Protein AF-A0A3S4GF79-F1 (afdb_monomer)

Mean predicted aligned error: 5.96 Å

Radius of gyration: 13.54 Å; Cα contacts (8 Å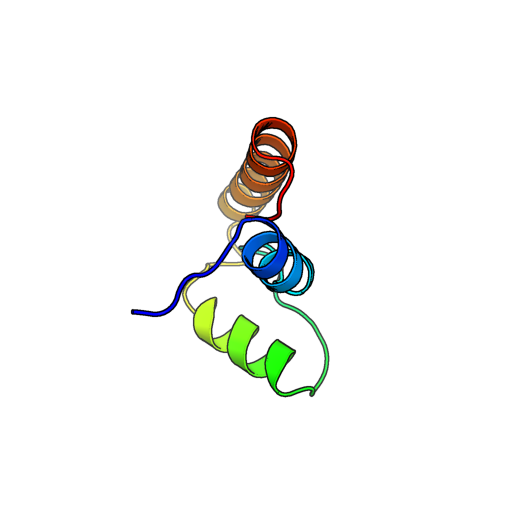, |Δi|>4): 47; chains: 1; 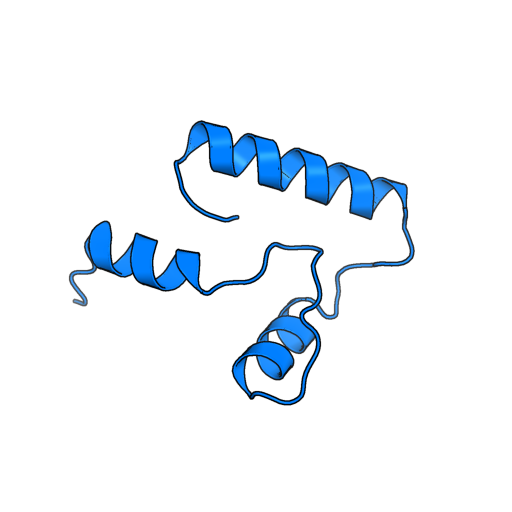bounding box: 31×26×36 Å

pLDDT: mean 84.13, std 9.24, range [51.78, 93.94]

Foldseek 3Di:
DDPDDPVNVQVVQVPADAQLDQDDDDDPRSVVNCVVNVPPDNVPPVSSVVSVVVQVVCCVVPVGGD

Secondary structure (DSSP, 8-state):
-----HHHHHHHHHTSPPTT----SSSHHHHHHHHHTTTS-SS-HHHHHHHHHHHHHHHHHHSS--

Solvent-accessible surface area (backbone atoms only — not comparable to full-atom values): 4074 Å² total; per-residue (Å²): 129,90,84,80,51,72,67,59,48,52,58,55,36,72,74,53,70,44,68,89,53,74,59,78,72,87,50,68,68,29,51,50,52,39,60,75,48,61,84,60,66,76,84,41,61,68,55,46,49,52,37,54,55,48,37,55,53,44,27,76,74,66,82,45,70,80

Nearest PDB structures (foldseek):
  3o7j-assembly1_A  TM=9.683E-01  e=5.124E-07  Klebsiella pneumoniae subsp. pneumoniae MGH 78578

Structure (mmCIF, N/CA/C/O backbone):
data_AF-A0A3S4GF79-F1
#
_entry.id   AF-A0A3S4GF79-F1
#
loop_
_atom_site.group_PDB
_atom_site.id
_atom_site.type_symbol
_atom_site.label_atom_id
_atom_site.label_alt_id
_atom_site.label_comp_id
_atom_site.label_asym_id
_atom_site.label_entity_id
_atom_site.label_seq_id
_atom_site.pdbx_PDB_ins_code
_atom_site.Cartn_x
_atom_site.Cartn_y
_atom_site.Cartn_z
_atom_site.occupancy
_atom_site.B_iso_or_equiv
_atom_site.auth_seq_id
_atom_site.auth_comp_id
_atom_site.auth_asym_id
_atom_site.auth_atom_id
_atom_site.pdbx_PDB_model_num
ATOM 1 N N . MET A 1 1 ? 6.946 -18.924 -21.137 1.00 51.78 1 MET A N 1
ATOM 2 C CA . MET A 1 1 ? 7.193 -18.364 -19.791 1.00 51.78 1 MET A CA 1
ATOM 3 C C . MET A 1 1 ? 7.218 -16.859 -19.951 1.00 51.78 1 MET A C 1
ATOM 5 O O . MET A 1 1 ? 7.813 -16.404 -20.920 1.00 51.78 1 MET A O 1
ATOM 9 N N . ALA A 1 2 ? 6.501 -16.112 -19.113 1.00 71.62 2 ALA A N 1
ATOM 10 C CA . ALA A 1 2 ? 6.564 -14.655 -19.173 1.00 71.62 2 ALA A CA 1
ATOM 11 C C . ALA A 1 2 ? 7.977 -14.217 -18.761 1.00 71.62 2 ALA A C 1
ATOM 13 O O . ALA A 1 2 ? 8.460 -14.641 -17.715 1.00 71.62 2 ALA A O 1
ATOM 14 N N . ASN A 1 3 ? 8.649 -13.450 -19.618 1.00 81.19 3 ASN A N 1
ATOM 15 C CA . ASN A 1 3 ? 9.997 -12.944 -19.379 1.00 81.19 3 ASN A CA 1
ATOM 16 C C . ASN A 1 3 ? 9.861 -11.488 -18.923 1.00 81.19 3 ASN A C 1
ATOM 18 O O . ASN A 1 3 ? 9.976 -10.577 -19.735 1.00 81.19 3 ASN A O 1
ATOM 22 N N . TRP A 1 4 ? 9.460 -11.285 -17.668 1.00 83.75 4 TRP A N 1
ATOM 23 C CA . TRP A 1 4 ? 9.357 -9.943 -17.090 1.00 83.75 4 TRP A CA 1
ATOM 24 C C . TRP A 1 4 ? 10.752 -9.455 -16.702 1.00 83.75 4 TRP A C 1
ATOM 26 O O . TRP A 1 4 ? 11.487 -10.189 -16.039 1.00 83.75 4 TRP A O 1
ATOM 36 N N . GLY A 1 5 ? 11.117 -8.255 -17.151 1.00 84.88 5 GLY A N 1
ATOM 37 C CA . GLY A 1 5 ? 12.350 -7.579 -16.773 1.00 84.88 5 GLY A CA 1
ATOM 38 C C . GLY A 1 5 ? 12.153 -6.651 -15.576 1.00 84.88 5 GLY A C 1
ATOM 39 O O . GLY A 1 5 ? 11.043 -6.465 -15.070 1.00 84.88 5 GLY A O 1
ATOM 40 N N . GLU A 1 6 ? 13.255 -6.056 -15.118 1.00 83.31 6 GLU A N 1
ATOM 41 C CA . GLU A 1 6 ? 13.231 -5.048 -14.051 1.00 83.31 6 GLU A CA 1
ATOM 42 C C . GLU A 1 6 ? 12.410 -3.815 -14.450 1.00 83.31 6 GLU A C 1
ATOM 44 O O . GLU A 1 6 ? 11.718 -3.252 -13.607 1.00 83.31 6 GLU A O 1
ATOM 49 N N . ASP A 1 7 ? 12.413 -3.431 -15.728 1.00 83.50 7 ASP A N 1
ATOM 50 C CA . ASP A 1 7 ? 11.658 -2.275 -16.218 1.00 83.50 7 ASP A CA 1
ATOM 51 C C . ASP A 1 7 ? 10.141 -2.495 -16.128 1.00 83.50 7 ASP A C 1
ATOM 53 O O . ASP A 1 7 ? 9.419 -1.625 -15.634 1.00 83.50 7 ASP A O 1
ATOM 57 N N . GLU A 1 8 ? 9.637 -3.667 -16.537 1.00 83.88 8 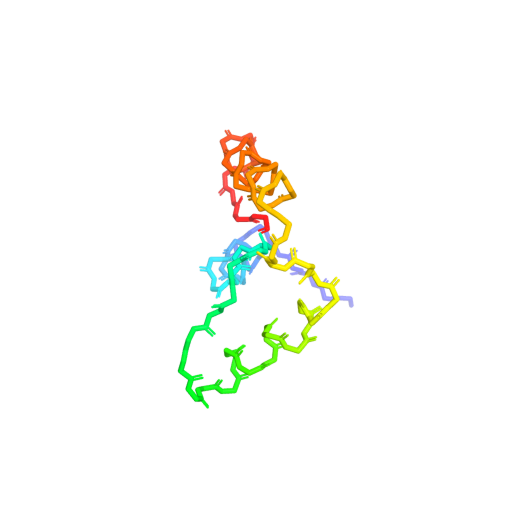GLU A N 1
ATOM 58 C CA . GLU A 1 8 ? 8.217 -3.998 -16.386 1.00 83.88 8 GLU A CA 1
ATOM 59 C C . GLU A 1 8 ? 7.809 -4.118 -14.914 1.00 83.88 8 GLU A C 1
ATOM 61 O O . GLU A 1 8 ? 6.713 -3.689 -14.542 1.00 83.88 8 GLU A O 1
ATOM 66 N N . LEU A 1 9 ? 8.691 -4.665 -14.071 1.00 82.75 9 LEU A N 1
ATOM 67 C CA . LEU A 1 9 ? 8.456 -4.766 -12.633 1.00 82.75 9 LEU A CA 1
ATOM 68 C C . LEU A 1 9 ? 8.376 -3.377 -11.987 1.00 82.75 9 LEU A C 1
ATOM 70 O O . LEU A 1 9 ? 7.416 -3.086 -11.277 1.00 82.75 9 LEU A O 1
ATOM 74 N N . ASN A 1 10 ? 9.336 -2.498 -12.271 1.00 81.06 10 ASN A N 1
ATOM 75 C CA . ASN A 1 10 ? 9.370 -1.139 -11.738 1.00 81.06 10 ASN A CA 1
ATOM 76 C C . ASN A 1 10 ? 8.169 -0.315 -12.213 1.00 81.06 10 ASN A C 1
ATOM 78 O O . ASN A 1 10 ? 7.559 0.405 -11.419 1.00 81.06 10 ASN A O 1
ATOM 82 N N . ALA A 1 11 ? 7.777 -0.456 -13.483 1.00 79.81 11 ALA A N 1
ATOM 83 C CA . ALA A 1 11 ? 6.583 0.194 -14.012 1.00 79.81 11 ALA A CA 1
ATOM 84 C C . ALA A 1 11 ? 5.316 -0.273 -13.278 1.00 79.81 11 ALA A C 1
ATOM 86 O O . ALA A 1 11 ? 4.504 0.561 -12.871 1.00 79.81 11 ALA A O 1
ATOM 87 N N . ALA A 1 12 ? 5.169 -1.581 -13.046 1.00 80.25 12 ALA A N 1
ATOM 88 C CA . ALA A 1 12 ? 4.032 -2.132 -12.315 1.00 80.25 12 ALA A CA 1
ATOM 89 C C . ALA A 1 12 ? 4.002 -1.674 -10.845 1.00 80.25 12 ALA A C 1
ATOM 91 O O . ALA A 1 12 ? 2.954 -1.249 -10.356 1.00 80.25 12 ALA A O 1
ATOM 92 N N . LEU A 1 13 ? 5.148 -1.696 -10.158 1.00 79.19 13 LEU A N 1
ATOM 93 C CA . LEU A 1 13 ? 5.263 -1.278 -8.757 1.00 79.19 13 LEU A CA 1
ATOM 94 C C . LEU A 1 13 ? 5.035 0.226 -8.568 1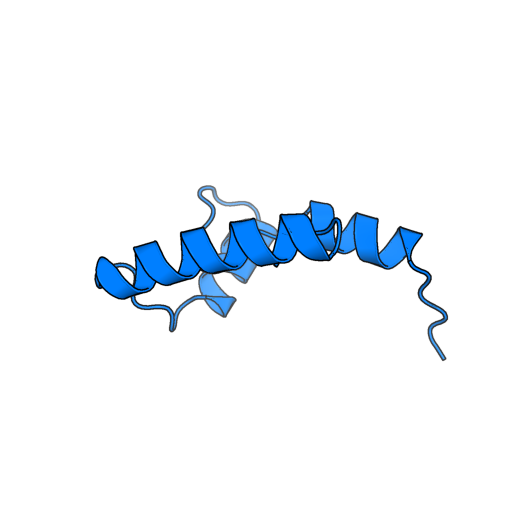.00 79.19 13 LEU A C 1
ATOM 96 O O . LEU A 1 13 ? 4.470 0.629 -7.555 1.00 79.19 13 LEU A O 1
ATOM 100 N N . SER A 1 14 ? 5.404 1.062 -9.545 1.00 76.94 14 SER A N 1
ATOM 101 C CA . SER A 1 14 ? 5.212 2.520 -9.463 1.00 76.94 14 SER A CA 1
ATOM 102 C C . SER A 1 14 ? 3.742 2.942 -9.343 1.00 76.94 14 SER A C 1
ATOM 104 O O . SER A 1 14 ? 3.441 4.006 -8.802 1.00 76.94 14 SER A O 1
ATOM 106 N N . ALA A 1 15 ? 2.824 2.107 -9.836 1.00 75.69 15 ALA A N 1
ATOM 107 C CA . ALA A 1 15 ? 1.391 2.356 -9.780 1.00 75.69 15 ALA A CA 1
ATOM 108 C C . ALA A 1 15 ? 0.728 1.787 -8.513 1.00 75.69 15 ALA A C 1
ATOM 110 O O . ALA A 1 15 ? -0.427 2.124 -8.243 1.00 75.69 15 ALA A O 1
ATOM 111 N N . HIS A 1 16 ? 1.419 0.936 -7.743 1.00 79.62 16 HIS A N 1
ATOM 112 C CA . HIS A 1 16 ? 0.817 0.215 -6.625 1.00 79.62 16 HIS A CA 1
ATOM 113 C C . HIS A 1 16 ? 0.821 1.051 -5.331 1.00 79.62 16 HIS A C 1
ATOM 115 O O . HIS A 1 16 ? 1.852 1.627 -4.975 1.00 79.62 16 HIS A O 1
ATOM 121 N N . PRO A 1 17 ? -0.299 1.134 -4.586 1.00 85.06 17 PRO A N 1
ATOM 122 C CA . PRO A 1 17 ? -0.332 1.831 -3.306 1.00 85.06 17 PRO A CA 1
ATOM 123 C C . PRO A 1 17 ? 0.466 1.061 -2.257 1.00 85.06 17 PRO A C 1
ATOM 125 O O . PRO A 1 17 ? 0.433 -0.174 -2.237 1.00 85.06 17 PRO A O 1
ATOM 128 N N . ARG A 1 18 ? 1.113 1.798 -1.350 1.00 90.00 18 ARG A N 1
ATOM 129 C CA . ARG A 1 18 ? 1.829 1.224 -0.208 1.00 90.00 18 ARG A CA 1
ATOM 130 C C . ARG A 1 18 ? 0.890 0.432 0.697 1.00 90.00 18 ARG A C 1
ATOM 132 O O . ARG A 1 18 ? -0.283 0.784 0.873 1.00 90.00 18 ARG A O 1
ATOM 139 N N . ILE A 1 19 ? 1.413 -0.599 1.353 1.00 89.12 19 ILE A N 1
ATOM 140 C CA . ILE A 1 19 ? 0.655 -1.320 2.384 1.00 89.12 19 ILE A CA 1
ATOM 141 C C . ILE A 1 19 ? 0.382 -0.395 3.579 1.00 89.12 19 ILE A C 1
ATOM 143 O O . ILE A 1 19 ? 1.287 0.245 4.117 1.00 89.12 19 ILE A O 1
ATOM 147 N N . GLY A 1 20 ? -0.881 -0.340 4.004 1.00 88.31 20 GLY A N 1
ATOM 148 C CA . GLY A 1 20 ? -1.371 0.567 5.042 1.00 88.31 20 GLY A CA 1
ATOM 149 C C . GLY A 1 20 ? -1.900 1.899 4.499 1.00 88.31 20 GLY A C 1
ATOM 150 O O . GLY A 1 20 ? -2.585 2.614 5.229 1.00 88.31 20 GLY A O 1
ATOM 151 N N . GLU A 1 21 ? -1.665 2.214 3.222 1.00 87.12 21 GLU A N 1
ATOM 152 C CA . GLU A 1 21 ? -2.214 3.391 2.544 1.00 87.12 21 GLU A CA 1
ATOM 153 C C . GLU A 1 21 ? -3.403 2.981 1.672 1.00 87.12 21 GLU A C 1
ATOM 155 O O . GLU A 1 21 ? -3.256 2.588 0.516 1.00 87.12 21 GLU A O 1
ATOM 160 N N . LYS A 1 22 ? -4.618 3.071 2.225 1.00 84.94 22 LYS A N 1
ATOM 161 C CA . LYS A 1 22 ? -5.847 2.754 1.483 1.00 84.94 22 LYS A CA 1
ATOM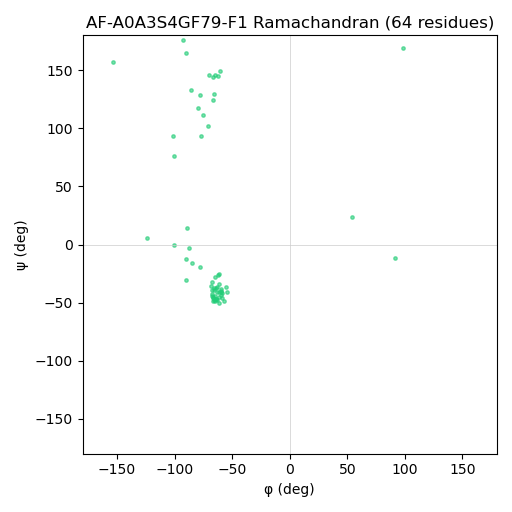 162 C C . LYS A 1 22 ? -6.164 3.898 0.502 1.00 84.94 22 LYS A C 1
ATOM 164 O O . LYS A 1 22 ? -6.542 4.981 0.957 1.00 84.94 22 LYS A O 1
ATOM 169 N N . PRO A 1 23 ? -6.056 3.695 -0.826 1.00 85.25 23 PRO A N 1
ATOM 170 C CA . PRO A 1 23 ? -6.287 4.760 -1.798 1.00 85.25 23 PRO A CA 1
ATOM 171 C C . PRO A 1 23 ? -7.752 5.211 -1.795 1.00 85.25 23 PRO A C 1
ATOM 173 O O . PRO A 1 23 ? -8.679 4.406 -1.644 1.00 85.25 23 PRO A O 1
ATOM 176 N N . THR A 1 24 ? -7.975 6.506 -2.006 1.00 83.12 24 THR A N 1
ATOM 177 C CA . THR A 1 24 ? -9.311 7.102 -2.140 1.00 83.12 24 THR A CA 1
ATOM 178 C C . THR A 1 24 ? -9.774 7.097 -3.604 1.00 83.12 24 THR A C 1
ATOM 180 O O . THR A 1 24 ? -8.992 6.860 -4.523 1.00 83.12 24 THR A O 1
ATOM 183 N N . GLY A 1 25 ? -11.072 7.308 -3.840 1.00 83.38 25 GLY A N 1
ATOM 184 C CA . GLY A 1 25 ? -11.650 7.357 -5.190 1.00 83.38 25 GLY A CA 1
ATOM 185 C C . GLY A 1 25 ? -12.310 6.056 -5.668 1.00 83.38 25 GLY A C 1
ATOM 186 O O . GLY A 1 25 ? -12.219 4.996 -5.036 1.00 83.38 25 GLY A O 1
ATOM 187 N N . SER A 1 26 ? -13.033 6.173 -6.785 1.00 83.25 26 SER A N 1
ATOM 188 C CA . SER A 1 26 ? -13.943 5.152 -7.333 1.00 83.25 26 SER A CA 1
ATOM 189 C C . SER A 1 26 ? -13.360 4.330 -8.485 1.00 83.25 26 SER A C 1
ATOM 191 O O . SER A 1 26 ? -14.038 3.455 -9.018 1.00 83.25 26 SER A O 1
ATOM 193 N N . HIS A 1 27 ? -12.118 4.591 -8.891 1.00 87.31 27 HIS A N 1
ATOM 194 C CA . HIS A 1 27 ? -11.469 3.834 -9.959 1.00 87.31 27 HIS A CA 1
ATOM 195 C C . HIS A 1 27 ? -11.261 2.370 -9.541 1.00 87.31 27 HIS A C 1
ATOM 197 O O . HIS A 1 27 ? -10.981 2.089 -8.373 1.00 87.31 27 HIS A O 1
ATOM 203 N N . ALA A 1 28 ? -11.360 1.440 -10.498 1.00 86.06 28 ALA A N 1
ATOM 204 C CA . ALA A 1 28 ? -11.281 -0.002 -10.237 1.00 86.06 28 ALA A CA 1
ATOM 205 C C . ALA A 1 28 ? -10.002 -0.399 -9.480 1.00 86.06 28 ALA A C 1
ATOM 207 O O . ALA A 1 28 ? -10.066 -1.168 -8.528 1.00 86.06 28 ALA A O 1
ATOM 208 N N . HIS A 1 29 ? -8.866 0.203 -9.835 1.00 84.94 29 HIS A N 1
ATOM 209 C CA . HIS A 1 29 ? -7.585 -0.020 -9.166 1.00 84.94 29 HIS A CA 1
ATOM 210 C C . HIS A 1 29 ? -7.616 0.349 -7.671 1.00 84.94 29 HIS A C 1
ATOM 212 O O . HIS A 1 29 ? -7.162 -0.415 -6.825 1.00 84.94 29 HIS A O 1
ATOM 218 N N . ALA A 1 30 ? -8.228 1.486 -7.318 1.00 85.69 30 ALA A N 1
ATOM 219 C CA . ALA A 1 30 ? -8.369 1.897 -5.923 1.00 85.69 30 ALA A CA 1
ATOM 220 C C . ALA A 1 30 ? -9.322 0.971 -5.147 1.00 85.69 30 ALA A C 1
ATOM 222 O O . ALA A 1 30 ? -9.097 0.694 -3.971 1.00 85.69 30 ALA A O 1
ATOM 223 N N . ALA A 1 31 ? -10.381 0.475 -5.794 1.00 88.69 31 ALA A N 1
ATOM 224 C CA . ALA A 1 31 ? -11.302 -0.479 -5.182 1.00 88.69 31 ALA A CA 1
ATOM 225 C C . ALA A 1 31 ? -10.637 -1.837 -4.905 1.00 88.69 31 ALA A C 1
ATOM 227 O O . ALA A 1 31 ? -10.773 -2.350 -3.795 1.00 88.69 31 ALA A O 1
ATOM 228 N N . LEU A 1 32 ? -9.888 -2.372 -5.874 1.00 89.56 32 LEU A N 1
ATOM 229 C CA . LEU A 1 32 ? -9.151 -3.632 -5.737 1.00 89.56 32 LEU A CA 1
ATOM 230 C C . LEU A 1 32 ? -8.079 -3.535 -4.649 1.00 89.56 32 LEU A C 1
ATOM 232 O O . LEU A 1 32 ? -8.072 -4.354 -3.737 1.00 89.56 32 LEU A O 1
ATOM 236 N N . SER A 1 33 ? -7.276 -2.469 -4.650 1.00 88.44 33 SER A N 1
ATOM 237 C CA . SER A 1 33 ? -6.245 -2.270 -3.625 1.00 88.44 33 SER A CA 1
ATOM 238 C C . SER A 1 33 ? -6.831 -2.190 -2.206 1.00 88.44 33 SER A C 1
ATOM 240 O O . SER A 1 33 ? -6.314 -2.803 -1.271 1.00 88.44 33 SER A O 1
ATOM 242 N N . ARG A 1 34 ? -7.971 -1.503 -2.020 1.00 90.81 34 ARG A N 1
ATOM 243 C CA . ARG A 1 34 ? -8.669 -1.495 -0.720 1.00 90.81 34 ARG A CA 1
ATOM 244 C C . ARG A 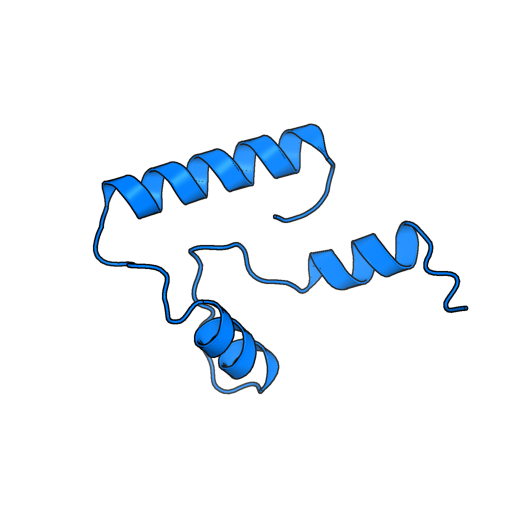1 34 ? -9.184 -2.875 -0.319 1.00 90.81 34 ARG A C 1
ATOM 246 O O . ARG A 1 34 ? -9.184 -3.186 0.870 1.00 90.81 34 ARG A O 1
ATOM 253 N N . GLN A 1 35 ? -9.657 -3.662 -1.283 1.00 90.81 35 GLN A N 1
ATOM 254 C CA . GLN A 1 35 ? -10.134 -5.019 -1.040 1.00 90.81 35 GLN A CA 1
ATOM 255 C C . GLN A 1 35 ? -8.982 -5.940 -0.624 1.00 90.81 35 GLN A C 1
ATOM 257 O O . GLN A 1 35 ? -9.118 -6.673 0.347 1.00 90.81 35 GLN A O 1
ATOM 262 N N . GLU A 1 36 ? -7.840 -5.871 -1.301 1.00 90.88 36 GLU A N 1
ATOM 263 C CA . GLU A 1 36 ? -6.647 -6.659 -0.970 1.00 90.88 36 GLU A CA 1
ATOM 264 C C . GLU A 1 36 ? -6.098 -6.306 0.419 1.00 90.88 36 GLU A C 1
ATOM 266 O O . GLU A 1 36 ? -5.696 -7.185 1.178 1.00 90.88 36 GLU A O 1
ATOM 271 N N . GLN A 1 37 ? -6.158 -5.027 0.801 1.00 92.25 37 GLN A N 1
ATOM 272 C CA . GLN A 1 37 ? -5.727 -4.548 2.117 1.00 92.25 37 GLN A CA 1
ATOM 273 C C . GLN A 1 37 ? -6.836 -4.569 3.189 1.00 92.25 37 GLN A C 1
ATOM 275 O O . GLN A 1 37 ? -6.687 -3.946 4.246 1.00 92.25 37 GLN A O 1
ATOM 280 N N . SER A 1 38 ? -7.963 -5.258 2.968 1.00 91.12 38 SER A N 1
ATOM 281 C CA . SER A 1 38 ? -9.114 -5.195 3.886 1.00 91.12 38 SER A CA 1
ATOM 282 C C . SER A 1 38 ? -8.811 -5.721 5.290 1.00 91.12 38 SER A C 1
ATOM 284 O O . SER A 1 38 ? -9.448 -5.302 6.252 1.00 91.12 38 SER A O 1
ATOM 286 N N . SER A 1 39 ? -7.840 -6.628 5.408 1.00 91.00 39 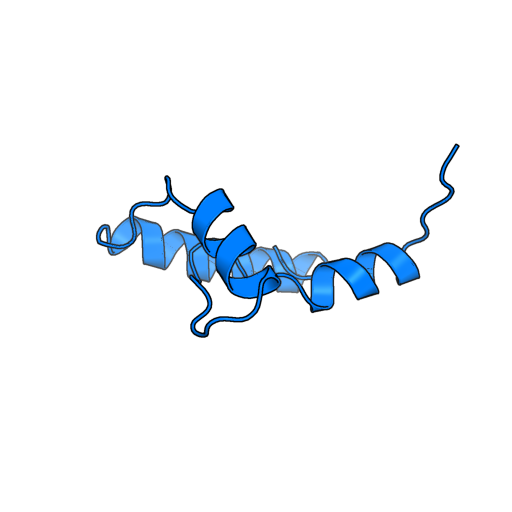SER A N 1
ATOM 287 C CA . SER A 1 39 ? -7.435 -7.247 6.675 1.00 91.00 39 SER A CA 1
ATOM 288 C C . SER A 1 39 ? -6.376 -6.448 7.443 1.00 91.00 39 SER A C 1
ATOM 290 O O . SER A 1 39 ? -6.004 -6.847 8.544 1.00 91.00 39 SER A O 1
ATOM 292 N N . VAL A 1 40 ? -5.890 -5.331 6.889 1.00 88.88 40 VAL A N 1
ATOM 293 C CA . VAL A 1 40 ? -4.985 -4.422 7.599 1.00 88.88 40 VAL A CA 1
ATOM 294 C C . VAL A 1 40 ? -5.805 -3.539 8.540 1.00 88.88 40 VAL A C 1
ATOM 296 O O . VAL A 1 40 ? -6.647 -2.747 8.093 1.00 88.88 40 VAL A O 1
ATOM 299 N N . ASP A 1 41 ? -5.538 -3.682 9.838 1.00 90.19 41 ASP A N 1
ATOM 300 C CA . ASP A 1 41 ? -6.122 -2.867 10.903 1.00 90.19 41 ASP A CA 1
ATOM 301 C C . ASP A 1 41 ? -5.553 -1.441 10.853 1.00 90.19 41 ASP A C 1
ATOM 303 O O . ASP A 1 41 ? -4.416 -1.191 11.256 1.00 90.19 41 ASP A O 1
ATOM 307 N N . SER A 1 42 ? -6.344 -0.511 10.315 1.00 83.06 42 SER A N 1
ATOM 308 C CA . SER A 1 42 ? -5.963 0.898 10.181 1.00 83.06 42 SER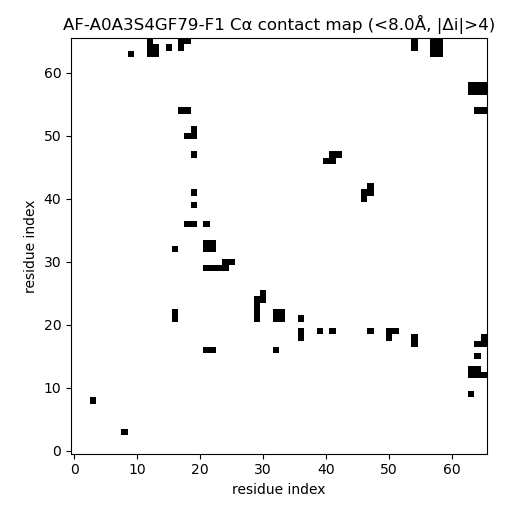 A CA 1
ATOM 309 C C . SER A 1 42 ? -6.080 1.691 11.480 1.00 83.06 42 SER A C 1
ATOM 311 O O . SER A 1 42 ? -5.454 2.741 11.589 1.00 83.06 42 SER A O 1
ATOM 313 N N . GLU A 1 43 ? -6.845 1.199 12.457 1.00 89.00 43 GLU A N 1
ATOM 314 C CA . GLU A 1 43 ? -7.086 1.900 13.725 1.00 89.00 43 GLU A CA 1
ATOM 315 C C . GLU A 1 43 ? -5.969 1.630 14.742 1.00 89.00 43 GLU A C 1
ATOM 317 O O . GLU A 1 43 ? -5.798 2.351 15.725 1.00 89.00 43 GLU A O 1
ATOM 322 N N . ASN A 1 44 ? -5.155 0.602 14.500 1.00 93.19 44 ASN A N 1
ATOM 323 C CA . ASN A 1 44 ? -3.968 0.330 15.291 1.00 93.19 44 ASN A CA 1
ATOM 324 C C . ASN A 1 44 ? -2.828 1.287 14.910 1.00 93.19 44 ASN A C 1
ATOM 326 O O . ASN A 1 44 ? -2.024 1.015 14.017 1.00 93.19 44 ASN A O 1
ATOM 330 N N . GLU A 1 45 ? -2.719 2.397 15.641 1.00 92.50 45 GLU A N 1
ATOM 331 C CA . GLU A 1 45 ? -1.709 3.437 15.398 1.00 92.50 45 GLU A CA 1
ATOM 332 C C . GLU A 1 45 ? -0.266 2.906 15.395 1.00 92.50 45 GLU A C 1
ATOM 334 O O . GLU A 1 45 ? 0.553 3.343 14.581 1.00 92.50 45 GLU A O 1
ATOM 339 N N . ARG A 1 46 ? 0.051 1.928 16.259 1.00 93.75 46 ARG A N 1
ATOM 340 C CA . ARG A 1 46 ? 1.388 1.310 16.309 1.00 93.75 46 ARG A CA 1
ATOM 341 C C . ARG A 1 46 ? 1.684 0.503 15.051 1.00 93.75 46 ARG A C 1
ATOM 343 O O . ARG A 1 46 ? 2.792 0.589 14.527 1.00 93.75 46 ARG A O 1
ATOM 350 N N . LEU A 1 47 ? 0.707 -0.258 14.562 1.00 92.31 47 LEU A N 1
ATOM 351 C CA . LEU A 1 47 ? 0.834 -0.987 13.302 1.00 92.31 47 LEU A CA 1
ATOM 352 C C . LEU A 1 47 ? 0.983 -0.014 12.129 1.00 92.31 47 LEU A C 1
ATOM 354 O O . LEU A 1 47 ? 1.893 -0.171 11.319 1.00 92.31 47 LEU A O 1
ATOM 358 N N . ALA A 1 48 ? 0.146 1.022 12.070 1.00 90.69 48 ALA A N 1
ATOM 359 C CA . ALA A 1 48 ? 0.206 2.028 11.018 1.00 90.69 48 ALA A CA 1
ATOM 360 C C . ALA A 1 48 ? 1.568 2.744 10.984 1.00 90.69 48 ALA A C 1
ATOM 362 O O . ALA A 1 48 ? 2.114 2.990 9.909 1.00 90.69 48 ALA A O 1
ATOM 363 N N . GLN A 1 49 ? 2.147 3.053 12.148 1.00 92.94 49 GLN A N 1
ATOM 364 C CA . GLN A 1 49 ? 3.491 3.623 12.230 1.00 92.94 49 GLN A CA 1
ATOM 365 C C . GLN A 1 49 ? 4.566 2.644 11.746 1.00 92.94 49 GLN A C 1
ATOM 367 O O . GLN A 1 49 ? 5.394 3.022 10.918 1.00 92.94 49 GLN A O 1
ATOM 372 N N . ALA A 1 50 ? 4.526 1.391 12.205 1.00 93.94 50 ALA A N 1
ATOM 373 C CA . ALA A 1 50 ? 5.484 0.371 11.790 1.00 93.94 50 ALA A CA 1
ATOM 374 C C . ALA A 1 50 ? 5.448 0.120 10.272 1.00 93.94 50 ALA A C 1
ATOM 376 O O . ALA A 1 50 ? 6.500 -0.041 9.656 1.00 93.94 50 ALA A O 1
ATOM 377 N N . LEU A 1 51 ? 4.258 0.140 9.659 1.00 93.25 51 LEU A N 1
ATOM 378 C CA . LEU A 1 51 ? 4.097 0.016 8.208 1.00 93.25 51 LEU A CA 1
ATOM 379 C C . LEU A 1 51 ? 4.731 1.196 7.465 1.00 93.25 51 LEU A C 1
ATOM 381 O O . LEU A 1 51 ? 5.508 0.976 6.542 1.00 93.25 51 LEU A O 1
ATOM 385 N N . ARG A 1 52 ? 4.486 2.440 7.900 1.00 91.56 52 ARG A N 1
ATOM 386 C CA . ARG A 1 52 ? 5.107 3.627 7.280 1.00 91.56 52 ARG A CA 1
ATOM 387 C C . ARG A 1 52 ? 6.634 3.579 7.335 1.00 91.56 52 ARG A C 1
ATOM 389 O O . ARG A 1 52 ? 7.296 3.832 6.332 1.00 91.56 52 ARG A O 1
ATOM 396 N N . GLU A 1 53 ? 7.193 3.242 8.495 1.00 93.75 53 GLU A N 1
ATOM 397 C CA . GLU A 1 53 ? 8.645 3.127 8.672 1.00 93.75 53 GLU A CA 1
ATOM 398 C C . GLU A 1 53 ? 9.229 1.968 7.851 1.00 93.75 53 GLU A C 1
ATOM 400 O O . GLU A 1 53 ? 10.305 2.100 7.264 1.00 93.75 53 GLU A O 1
ATOM 405 N N . GLY A 1 54 ? 8.512 0.843 7.781 1.00 91.62 54 GLY A N 1
ATOM 406 C CA . GLY A 1 54 ? 8.871 -0.311 6.961 1.00 91.62 54 GLY A CA 1
ATOM 407 C C . GLY A 1 54 ? 8.922 0.022 5.471 1.00 91.62 54 GLY A C 1
ATOM 408 O O . GLY A 1 54 ? 9.948 -0.229 4.841 1.00 91.62 54 GLY A O 1
ATOM 409 N N . ASN A 1 55 ? 7.871 0.657 4.942 1.00 90.81 55 ASN A N 1
ATOM 410 C CA . ASN A 1 55 ? 7.782 1.074 3.538 1.00 90.81 55 ASN A CA 1
ATOM 411 C C . ASN A 1 55 ? 8.947 1.998 3.163 1.00 90.81 55 ASN A C 1
ATOM 413 O O . ASN A 1 55 ? 9.665 1.737 2.202 1.00 90.81 55 ASN A O 1
ATOM 417 N N . ALA A 1 56 ? 9.214 3.023 3.983 1.00 88.88 56 ALA A N 1
ATOM 418 C CA . ALA A 1 56 ? 10.305 3.966 3.734 1.00 88.88 56 ALA A CA 1
ATOM 419 C C . ALA A 1 56 ? 11.687 3.288 3.731 1.00 88.88 56 ALA A C 1
ATOM 421 O O . ALA A 1 56 ? 12.538 3.592 2.894 1.00 88.88 56 ALA A O 1
ATOM 422 N N . ARG A 1 57 ? 11.923 2.349 4.658 1.00 91.44 57 ARG A N 1
ATOM 423 C CA . ARG A 1 57 ? 13.177 1.582 4.716 1.00 91.44 57 ARG A CA 1
ATOM 424 C C . ARG A 1 57 ? 13.337 0.646 3.522 1.00 91.44 57 ARG A C 1
ATOM 426 O O . ARG A 1 57 ? 14.455 0.489 3.040 1.00 91.44 57 ARG A O 1
ATOM 433 N N . TYR A 1 58 ? 12.251 0.017 3.081 1.00 83.56 58 TYR A N 1
ATOM 434 C CA . TYR A 1 58 ? 12.259 -0.884 1.934 1.00 83.56 58 TYR A CA 1
ATOM 435 C C . TYR A 1 58 ? 12.564 -0.123 0.641 1.00 83.56 58 TYR A C 1
ATOM 437 O O . TYR A 1 58 ? 13.489 -0.489 -0.080 1.00 83.56 58 TYR A O 1
ATOM 445 N N . GLU A 1 59 ? 11.874 0.994 0.409 1.00 82.62 59 GLU A N 1
ATOM 446 C CA . GLU A 1 59 ? 12.091 1.862 -0.755 1.00 82.62 59 GLU A CA 1
ATOM 447 C C . GLU A 1 59 ? 13.527 2.391 -0.821 1.00 82.62 59 GLU A C 1
ATOM 449 O O . GLU A 1 59 ? 14.154 2.370 -1.881 1.00 82.62 59 GLU A O 1
ATOM 454 N N . ALA A 1 60 ? 14.088 2.799 0.322 1.00 82.94 60 ALA A N 1
ATOM 455 C CA . ALA A 1 60 ? 15.475 3.249 0.404 1.00 82.94 60 ALA A CA 1
ATOM 456 C C . ALA A 1 60 ? 16.496 2.139 0.090 1.00 82.94 60 ALA A C 1
ATOM 458 O O . ALA A 1 60 ? 17.603 2.440 -0.356 1.00 82.94 60 ALA A O 1
ATOM 459 N N . ALA A 1 61 ? 16.150 0.872 0.335 1.00 79.12 61 ALA A N 1
ATOM 460 C CA . ALA A 1 61 ? 17.035 -0.267 0.111 1.00 79.12 61 ALA A CA 1
ATOM 461 C C . ALA A 1 61 ? 16.919 -0.865 -1.300 1.00 79.12 61 ALA A C 1
ATOM 463 O O . ALA A 1 61 ? 17.897 -1.424 -1.794 1.00 79.12 61 ALA A O 1
ATOM 464 N N . LEU A 1 62 ? 15.740 -0.784 -1.927 1.00 65.75 62 LEU A N 1
ATOM 465 C CA . LEU A 1 62 ? 15.413 -1.534 -3.147 1.00 65.75 62 LEU A CA 1
ATOM 466 C C . LEU A 1 62 ? 14.958 -0.666 -4.331 1.00 65.75 62 LEU A C 1
ATOM 468 O O . LEU A 1 62 ? 14.610 -1.212 -5.369 1.00 65.75 62 LEU A O 1
ATOM 472 N N . ALA A 1 63 ? 15.007 0.665 -4.221 1.00 63.59 63 ALA A N 1
ATOM 473 C CA . ALA A 1 63 ? 14.649 1.601 -5.296 1.00 63.59 63 ALA A CA 1
ATOM 474 C C . ALA A 1 63 ? 13.236 1.392 -5.904 1.00 63.59 63 ALA A C 1
ATOM 476 O O . ALA A 1 63 ? 12.979 1.834 -7.022 1.00 63.59 63 ALA A O 1
ATOM 477 N N . GLY A 1 64 ? 12.307 0.772 -5.163 1.00 60.59 64 GLY A N 1
ATOM 478 C CA . GLY A 1 64 ? 10.924 0.515 -5.584 1.00 60.59 64 GLY A CA 1
ATOM 479 C C . GLY A 1 64 ? 9.949 0.409 -4.402 1.00 60.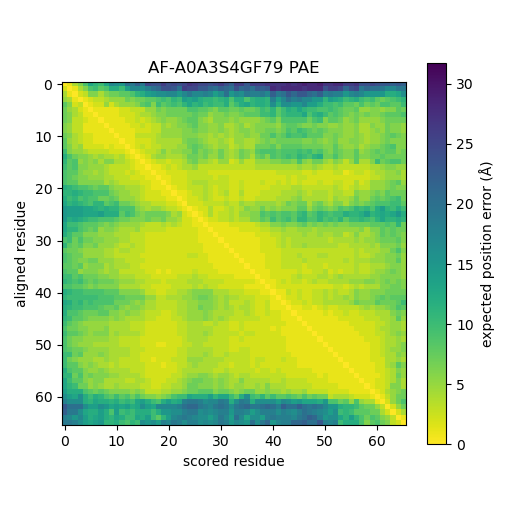59 64 GLY A C 1
ATOM 480 O O . GLY A 1 64 ? 10.373 0.144 -3.276 1.00 60.59 64 GLY A O 1
ATOM 481 N N . CYS A 1 65 ? 8.655 0.655 -4.659 1.00 58.84 65 CYS A N 1
ATOM 482 C CA . CYS A 1 65 ? 7.572 0.617 -3.661 1.00 58.84 65 CYS A CA 1
ATOM 483 C C . CYS A 1 65 ? 7.393 -0.778 -3.032 1.00 58.84 65 CYS A C 1
ATOM 485 O O . CYS A 1 65 ? 7.526 -1.787 -3.728 1.00 58.84 65 CYS A O 1
ATOM 487 N N . PHE A 1 66 ? 7.044 -0.804 -1.738 1.00 57.16 66 PHE A N 1
ATOM 488 C CA . PHE A 1 66 ? 6.593 -1.993 -0.997 1.00 57.16 66 PHE A CA 1
ATOM 489 C C . PHE A 1 66 ? 5.066 -2.122 -0.990 1.00 57.16 66 PHE A C 1
ATOM 491 O O . PHE A 1 66 ? 4.387 -1.114 -0.671 1.00 57.16 66 PHE A O 1
#

Sequence (66 aa):
MANWGEDELNAALSAHPRIGEKPTGSHAHAALSRQEQSSVDSENERLAQALREGNARYEAALAGCF

Organism: Klebsiella pneumoniae (NCBI:txid573)

InterPro domains:
  IPR018020 Oxo-4-hydroxy-4-carboxy-5-ureidoimidazoline decarboxylase [PF09349] (2-61)
  IPR036778 Oxo-4-hydroxy-4-carboxy-5-ureidoimidazoline decarboxylase superfamily [G3DSA:1.10.3330.10] (1-65)
  IPR036778 Oxo-4-hydroxy-4-carboxy-5-ureidoimidazoline decarboxylase superfamily [SSF158694] (2-60)